Protein AF-A0ABC8TPN3-F1 (afdb_monomer)

Solvent-accessible surface area (backbone atoms only — not comparable to full-atom values): 6282 Å² total; per-residue (Å²): 137,90,82,80,81,78,82,78,76,95,64,69,68,75,56,51,60,55,49,52,56,52,45,52,52,41,52,54,48,48,49,55,57,25,51,77,69,77,44,80,76,78,90,74,83,84,42,75,69,55,44,55,52,49,42,53,51,50,50,54,51,50,54,50,53,51,52,52,52,52,54,51,48,53,51,52,52,51,51,53,52,52,53,52,50,52,50,52,50,53,51,51,53,63,60,46,57,63,54,56,65,62,73,79,110

pLDDT: mean 83.61, std 17.33, range [39.59, 98.38]

Radius of gyration: 31.04 Å; Cα contacts (8 Å, |Δi|>4): 19; chains: 1; bounding box: 93×20×83 Å

InterPro domains:
  IPR026243 HAUS augmin-like complex subunit 1 [PF25762] (25-97)
  IPR026243 HAUS augmin-like complex subunit 1 [PTHR31570] (10-88)

Foldseek 3Di:
DDDDPPPDDPPPPVVVVVLVVLVVVLVVLQCVVQVVVVHDDDDDDDDVVVSVVSSVVSVVVVVVVVVVVVVVVVVVVVVVVVVVVVVVVVVVVVVVVVVVVVVVD

Organism: NCBI:txid185542

Secondary structure (DSSP, 8-state):
---------TTHHHHHHHHHHHHHHHHHHHHHHHHHTT-PPPP----HHHHHHHHHHHHHHHHHHHHHHHHHHHHHHHHHHHHHHHHHHHHHHHHHHHHHHHH--

Mean predicted aligned error: 12.2 Å

Sequence (105 aa):
MSEVIAGSDPSTEANTGFDASRIAKVKAWLVSQFDAARKDVSDFEYTPQSIAHLHNLANISQEKTQAAGIVAKDFCQKASEYHSQGRTLAQLEDDVAPCEAQMES

Structure (mmCIF, N/CA/C/O backbone):
data_AF-A0ABC8TPN3-F1
#
_entry.id   AF-A0ABC8TPN3-F1
#
loop_
_atom_site.group_PDB
_atom_site.id
_atom_site.type_symbol
_atom_site.label_atom_id
_atom_site.label_alt_id
_atom_site.label_comp_id
_atom_site.label_asym_id
_atom_site.label_entity_id
_atom_site.label_seq_id
_atom_site.pdbx_PDB_ins_code
_atom_site.Cartn_x
_atom_site.Cartn_y
_atom_site.Cartn_z
_atom_site.occupancy
_atom_site.B_iso_or_equiv
_atom_site.auth_seq_id
_atom_site.auth_comp_id
_atom_site.auth_asym_id
_atom_site.auth_atom_id
_atom_site.pdbx_PDB_model_num
ATOM 1 N N . MET A 1 1 ? 53.151 15.130 -35.188 1.00 39.59 1 MET A N 1
ATOM 2 C CA . MET A 1 1 ? 52.894 13.815 -34.568 1.00 39.59 1 MET A CA 1
ATOM 3 C C . MET A 1 1 ? 51.866 14.060 -33.482 1.00 39.59 1 MET A C 1
ATOM 5 O O . MET A 1 1 ? 52.078 14.962 -32.685 1.00 39.59 1 MET A O 1
ATOM 9 N N . SER A 1 2 ? 50.715 13.399 -33.563 1.00 44.16 2 SER A N 1
ATOM 10 C CA . SER A 1 2 ? 49.560 13.647 -32.697 1.00 44.16 2 SER A CA 1
ATOM 11 C C . SER A 1 2 ? 49.701 12.868 -31.394 1.00 44.16 2 SER A C 1
ATOM 13 O O . SER A 1 2 ? 49.807 11.647 -31.446 1.00 44.16 2 SER A O 1
ATOM 15 N N . GLU A 1 3 ? 49.634 13.540 -30.249 1.00 42.25 3 GLU A N 1
ATOM 16 C CA . GLU A 1 3 ? 49.356 12.886 -28.969 1.00 42.25 3 GLU A CA 1
ATOM 17 C C . GLU A 1 3 ? 47.973 13.323 -28.497 1.00 42.25 3 GLU A C 1
ATOM 19 O O . GLU A 1 3 ? 47.760 14.422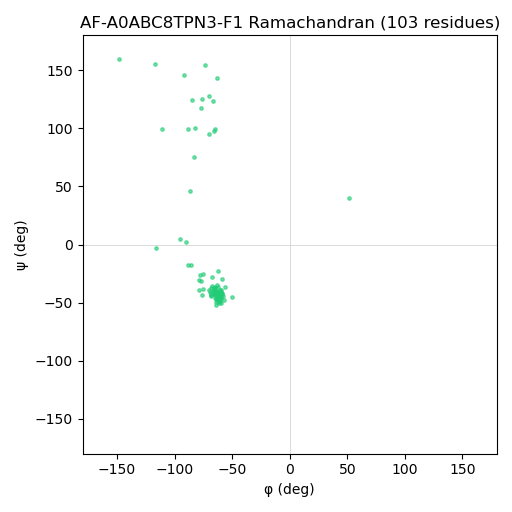 -27.989 1.00 42.25 3 GLU A O 1
ATOM 24 N N . VAL A 1 4 ? 47.008 12.441 -28.740 1.00 49.50 4 VAL A N 1
ATOM 25 C CA . VAL A 1 4 ? 45.692 12.468 -28.112 1.00 49.50 4 VAL A CA 1
ATOM 26 C C . VAL A 1 4 ? 45.830 11.797 -26.749 1.00 49.50 4 VAL A C 1
ATOM 28 O O . VAL A 1 4 ? 45.872 10.574 -26.643 1.00 49.50 4 VAL A O 1
ATOM 31 N N . ILE A 1 5 ? 45.932 12.596 -25.691 1.00 46.31 5 ILE A N 1
ATOM 32 C CA . ILE A 1 5 ? 45.746 12.102 -24.325 1.00 46.31 5 ILE A CA 1
ATOM 33 C C . ILE A 1 5 ? 44.262 11.770 -24.136 1.00 46.31 5 ILE A C 1
ATOM 35 O O . ILE A 1 5 ? 43.430 12.635 -23.871 1.00 46.31 5 ILE A O 1
ATOM 39 N N . ALA A 1 6 ? 43.927 10.496 -24.336 1.00 55.56 6 ALA A N 1
ATOM 40 C CA . ALA A 1 6 ? 42.639 9.929 -23.979 1.00 55.56 6 ALA A CA 1
ATOM 41 C C . ALA A 1 6 ? 42.498 9.956 -22.449 1.00 55.56 6 ALA A C 1
ATOM 43 O O . ALA A 1 6 ? 43.027 9.099 -21.742 1.00 55.56 6 ALA A O 1
ATOM 44 N N . GLY A 1 7 ? 41.805 10.975 -21.941 1.00 42.78 7 GLY A N 1
ATOM 45 C CA . GLY A 1 7 ? 41.304 10.997 -20.574 1.00 42.78 7 GLY A CA 1
ATOM 46 C C . GLY A 1 7 ? 40.259 9.897 -20.407 1.00 42.78 7 GLY A C 1
ATOM 47 O O . GLY A 1 7 ? 39.116 10.057 -20.822 1.00 42.78 7 GLY A O 1
ATOM 48 N N . SER A 1 8 ? 40.670 8.766 -19.839 1.00 49.66 8 SER A N 1
ATOM 49 C CA . SER A 1 8 ? 39.767 7.731 -19.345 1.00 49.66 8 SER A CA 1
ATOM 50 C C . SER A 1 8 ? 39.413 8.071 -17.899 1.00 49.66 8 SER A C 1
ATOM 52 O O . SER A 1 8 ? 40.202 7.807 -16.994 1.00 49.66 8 SER A O 1
ATOM 54 N N . ASP A 1 9 ? 38.243 8.671 -17.687 1.00 46.19 9 ASP A N 1
ATOM 55 C CA . ASP A 1 9 ? 37.660 8.870 -16.356 1.00 46.19 9 ASP A CA 1
ATOM 56 C C . ASP A 1 9 ? 37.278 7.511 -15.728 1.00 46.19 9 ASP A C 1
ATOM 58 O O . ASP A 1 9 ? 36.472 6.777 -16.306 1.00 46.19 9 ASP A O 1
ATOM 62 N N . PRO A 1 10 ? 37.783 7.146 -14.535 1.00 49.50 10 PRO A N 1
ATOM 63 C CA . PRO A 1 10 ? 37.472 5.878 -13.872 1.00 49.50 10 PRO A CA 1
ATOM 64 C C . PRO A 1 10 ? 36.192 5.959 -13.013 1.00 49.50 10 PRO A C 1
ATOM 66 O O . PRO A 1 10 ? 36.189 5.533 -11.860 1.00 49.50 10 PRO A O 1
ATOM 69 N N . SER A 1 11 ? 35.099 6.535 -13.530 1.00 48.81 11 SER A N 1
ATOM 70 C CA . SER A 1 11 ? 33.880 6.792 -12.728 1.00 48.81 11 SER A CA 1
ATOM 71 C C . SER A 1 11 ? 32.621 6.033 -13.176 1.00 48.81 11 SER A C 1
ATOM 73 O O . SER A 1 11 ? 31.580 6.107 -12.525 1.00 48.81 11 SER A O 1
ATOM 75 N N . THR A 1 12 ? 32.682 5.257 -14.259 1.00 52.34 12 THR A N 1
ATOM 76 C CA . THR A 1 12 ? 31.472 4.646 -14.836 1.00 52.34 12 THR A CA 1
ATOM 77 C C . THR A 1 12 ? 30.974 3.409 -14.076 1.00 52.34 12 THR A C 1
ATOM 79 O O . THR A 1 12 ? 29.775 3.149 -14.080 1.00 52.34 12 THR A O 1
ATOM 82 N N . GLU A 1 13 ? 31.822 2.661 -13.363 1.00 51.53 13 GLU A N 1
ATOM 83 C CA . GLU A 1 13 ? 31.388 1.381 -12.771 1.00 51.53 13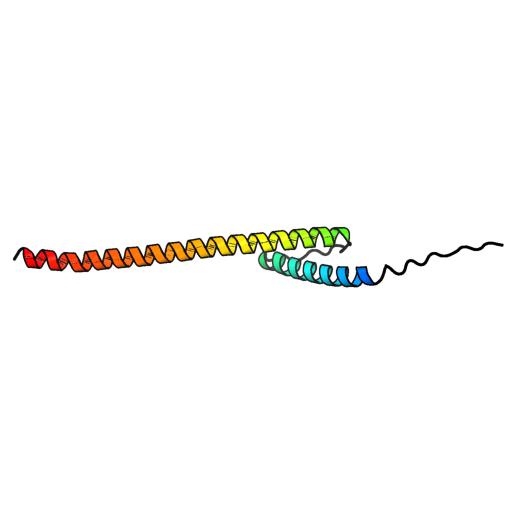 GLU A CA 1
ATOM 84 C C . GLU A 1 13 ? 30.570 1.533 -11.477 1.00 51.53 13 GLU A C 1
ATOM 86 O O . GLU A 1 13 ? 29.560 0.850 -11.306 1.00 51.53 13 GLU A O 1
ATOM 91 N N . ALA A 1 14 ? 30.920 2.475 -10.595 1.00 52.84 14 ALA A N 1
ATOM 92 C CA . ALA A 1 14 ? 30.257 2.620 -9.292 1.00 52.84 14 ALA A CA 1
ATOM 93 C C . ALA A 1 14 ? 28.790 3.087 -9.392 1.00 52.84 14 ALA A C 1
ATOM 95 O O . ALA A 1 14 ? 27.967 2.744 -8.542 1.00 52.84 14 ALA A O 1
ATOM 96 N N . ASN A 1 15 ? 28.441 3.837 -10.442 1.00 59.06 15 ASN A N 1
ATOM 97 C CA . ASN A 1 15 ? 27.091 4.378 -10.619 1.00 59.06 15 ASN A CA 1
ATOM 98 C C . ASN A 1 15 ? 26.104 3.321 -11.160 1.00 59.06 15 ASN A C 1
ATOM 100 O O . ASN A 1 15 ? 24.928 3.309 -10.800 1.00 59.06 15 ASN A O 1
ATOM 104 N N . THR A 1 16 ? 26.592 2.366 -11.962 1.00 62.06 16 THR A N 1
ATOM 105 C CA . THR A 1 16 ? 25.748 1.324 -12.578 1.00 62.06 16 THR A CA 1
ATOM 106 C C . THR A 1 16 ? 25.169 0.330 -11.568 1.00 62.06 16 THR A C 1
ATOM 108 O O . THR A 1 16 ? 24.006 -0.057 -11.684 1.00 62.06 16 THR A O 1
ATOM 111 N N . GLY A 1 17 ? 25.934 -0.0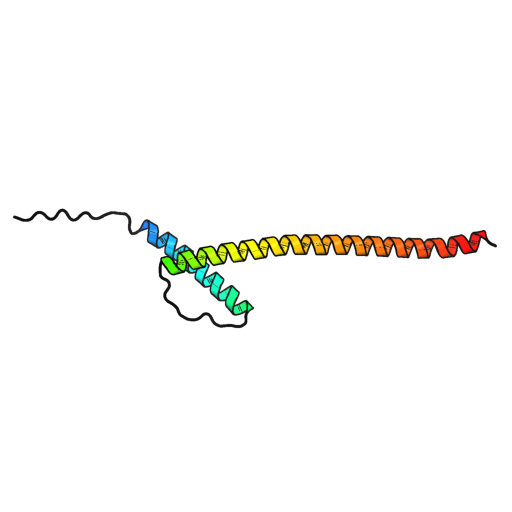49 -10.537 1.00 64.75 17 GLY A N 1
ATOM 112 C CA . GLY A 1 17 ? 25.462 -0.961 -9.486 1.00 64.75 17 GLY A CA 1
ATOM 113 C C . GLY A 1 17 ? 24.358 -0.353 -8.612 1.00 64.75 17 GLY A C 1
ATOM 114 O O . GLY A 1 17 ? 23.404 -1.037 -8.219 1.00 64.75 17 GLY A O 1
ATOM 115 N N . PHE A 1 18 ? 24.448 0.955 -8.355 1.00 67.62 18 PHE A N 1
ATOM 116 C CA . PHE A 1 18 ? 23.411 1.703 -7.648 1.00 67.62 18 PHE A CA 1
ATOM 117 C C . PHE A 1 18 ? 22.131 1.810 -8.488 1.00 67.62 18 PHE A C 1
ATOM 119 O O . PHE A 1 18 ? 21.033 1.559 -7.981 1.00 67.62 18 PHE A O 1
ATOM 126 N N . ASP A 1 19 ? 22.266 2.084 -9.788 1.00 80.19 19 ASP A N 1
ATOM 127 C CA . ASP A 1 19 ? 21.129 2.131 -10.706 1.00 80.19 19 ASP A CA 1
ATOM 128 C C . ASP A 1 19 ? 20.451 0.768 -10.873 1.00 80.19 19 ASP A C 1
ATOM 130 O O . ASP A 1 19 ? 19.224 0.705 -10.828 1.00 80.19 19 ASP A O 1
ATOM 134 N N . ALA A 1 20 ? 21.200 -0.335 -10.948 1.00 85.69 20 ALA A N 1
ATOM 135 C CA . ALA A 1 20 ? 20.629 -1.682 -11.029 1.00 85.69 20 ALA A CA 1
ATOM 136 C C . ALA A 1 20 ? 19.750 -2.020 -9.810 1.00 85.69 20 ALA A C 1
ATOM 138 O O . ALA A 1 20 ? 18.629 -2.518 -9.954 1.00 85.69 20 ALA A O 1
ATOM 139 N N . SER A 1 21 ? 20.225 -1.686 -8.607 1.00 87.50 21 SER A N 1
ATOM 140 C CA . SER A 1 21 ? 19.477 -1.893 -7.359 1.00 87.50 21 SER A CA 1
ATOM 141 C C . SER A 1 21 ? 18.205 -1.039 -7.319 1.00 87.50 21 SER A C 1
ATOM 143 O O . SER A 1 21 ? 17.127 -1.509 -6.941 1.00 87.50 21 SER A O 1
ATOM 145 N N . ARG A 1 22 ? 18.309 0.218 -7.765 1.00 88.19 22 ARG A N 1
ATOM 146 C CA . ARG A 1 22 ? 17.182 1.152 -7.838 1.00 88.19 22 ARG A CA 1
ATOM 147 C C . ARG A 1 22 ? 16.143 0.713 -8.873 1.00 88.19 22 ARG A C 1
ATOM 149 O O . ARG A 1 22 ? 14.949 0.762 -8.583 1.00 88.19 22 ARG A O 1
ATOM 156 N N . ILE A 1 23 ? 16.585 0.211 -10.027 1.00 90.56 23 ILE A N 1
ATOM 157 C CA . ILE A 1 23 ? 15.733 -0.376 -11.071 1.00 90.56 23 ILE A CA 1
ATOM 158 C C . ILE A 1 23 ? 14.970 -1.583 -10.528 1.00 90.56 23 ILE A C 1
ATOM 160 O O . ILE A 1 23 ? 13.754 -1.652 -10.697 1.00 90.56 23 ILE A O 1
ATOM 164 N N . ALA A 1 24 ? 15.647 -2.515 -9.853 1.00 91.56 24 ALA A N 1
ATOM 165 C CA . ALA A 1 24 ? 15.001 -3.696 -9.283 1.00 91.56 24 ALA A CA 1
ATOM 166 C C . ALA A 1 24 ? 13.901 -3.314 -8.277 1.00 91.56 24 ALA A C 1
ATOM 168 O O . ALA A 1 24 ? 12.793 -3.850 -8.336 1.00 91.56 24 ALA A O 1
ATOM 169 N N . LYS A 1 25 ? 14.171 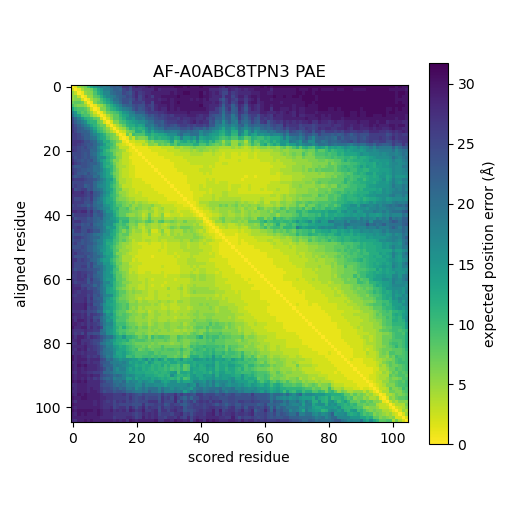-2.323 -7.415 1.00 92.38 25 LYS A N 1
ATOM 170 C CA . LYS A 1 25 ? 13.183 -1.792 -6.466 1.00 92.38 25 LYS A CA 1
ATOM 171 C C . LYS A 1 25 ? 11.984 -1.159 -7.177 1.00 92.38 25 LYS A C 1
ATOM 173 O O . LYS A 1 25 ? 10.847 -1.441 -6.809 1.00 92.38 25 LYS A O 1
ATOM 178 N N . VAL A 1 26 ? 12.221 -0.337 -8.203 1.00 93.81 26 VAL A N 1
ATOM 179 C CA . VAL A 1 26 ? 11.149 0.286 -9.000 1.00 93.81 26 VAL A CA 1
ATOM 180 C C . VAL A 1 26 ? 10.301 -0.771 -9.708 1.00 93.81 26 VAL A C 1
ATOM 182 O O . VAL A 1 26 ? 9.077 -0.687 -9.661 1.00 93.81 26 VAL A O 1
ATOM 185 N N . LYS A 1 27 ? 10.921 -1.792 -10.308 1.00 92.81 27 LYS A N 1
ATOM 186 C CA . LYS A 1 27 ? 10.209 -2.899 -10.965 1.00 92.81 27 LYS A CA 1
ATOM 187 C C . LYS A 1 27 ? 9.311 -3.654 -9.991 1.00 92.81 27 LYS A C 1
ATOM 189 O O . LYS A 1 27 ? 8.126 -3.818 -10.262 1.00 92.81 27 LYS A O 1
ATOM 194 N N . ALA A 1 28 ? 9.851 -4.058 -8.841 1.00 93.50 28 ALA A N 1
ATOM 195 C CA . ALA A 1 28 ? 9.078 -4.749 -7.811 1.00 93.50 28 ALA A CA 1
ATOM 196 C C . ALA A 1 28 ? 7.911 -3.890 -7.295 1.00 93.50 28 ALA A C 1
ATOM 198 O O . ALA A 1 28 ? 6.798 -4.389 -7.127 1.00 93.50 28 ALA A O 1
ATOM 199 N N . TRP A 1 29 ? 8.148 -2.588 -7.094 1.00 95.38 29 TRP A N 1
ATOM 200 C CA . TRP A 1 29 ? 7.102 -1.655 -6.684 1.00 95.38 29 TRP A CA 1
ATOM 201 C C . TRP A 1 29 ? 5.995 -1.533 -7.738 1.00 95.38 29 TRP A C 1
ATOM 203 O O . TRP A 1 29 ? 4.826 -1.663 -7.387 1.00 95.38 29 TRP A O 1
ATOM 213 N N . LEU A 1 30 ? 6.335 -1.357 -9.020 1.00 94.50 30 LEU A N 1
ATOM 214 C CA . LEU A 1 30 ? 5.352 -1.259 -10.105 1.00 94.50 30 LEU A CA 1
ATOM 215 C C . LEU A 1 30 ? 4.487 -2.513 -10.216 1.00 94.50 30 LEU A C 1
ATOM 217 O O . LEU A 1 30 ? 3.268 -2.388 -10.277 1.00 94.50 30 LEU A O 1
ATOM 221 N N . VAL A 1 31 ? 5.099 -3.701 -10.172 1.00 94.50 31 VAL A N 1
ATOM 222 C CA . VAL A 1 31 ? 4.361 -4.974 -10.179 1.00 94.50 31 VAL A CA 1
ATOM 223 C C . VAL A 1 31 ? 3.376 -5.023 -9.015 1.00 94.50 31 VAL A C 1
ATOM 225 O O . VAL A 1 31 ? 2.198 -5.284 -9.227 1.00 94.50 31 VAL A O 1
ATOM 228 N N . SER A 1 32 ? 3.819 -4.683 -7.801 1.00 94.06 32 SER A N 1
ATOM 229 C CA . SER A 1 32 ? 2.944 -4.659 -6.625 1.00 94.06 32 SER A CA 1
ATOM 230 C C . SER A 1 32 ? 1.784 -3.660 -6.754 1.00 94.06 32 SER A C 1
ATOM 232 O O . SER A 1 32 ? 0.660 -3.989 -6.377 1.00 94.06 32 SER A O 1
ATOM 234 N N . GLN A 1 33 ? 2.022 -2.450 -7.278 1.00 94.25 33 GLN A N 1
ATOM 235 C CA . GLN A 1 33 ? 0.960 -1.445 -7.427 1.00 94.25 33 GLN A CA 1
ATOM 236 C C . GLN A 1 33 ? 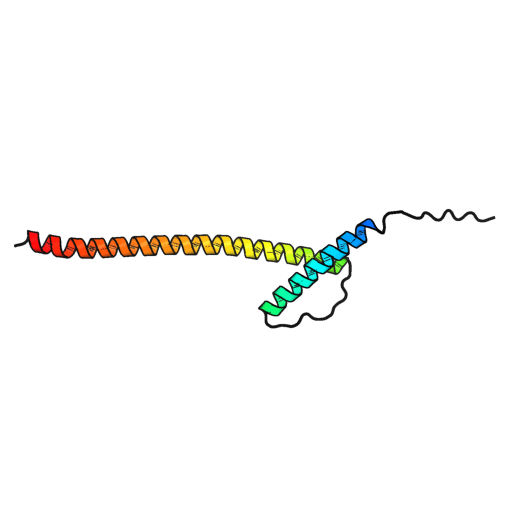-0.056 -1.815 -8.515 1.00 94.25 33 GLN A C 1
ATOM 238 O O . GLN A 1 33 ? -1.253 -1.585 -8.346 1.00 94.25 33 GLN A O 1
ATOM 243 N N . PHE A 1 34 ? 0.406 -2.376 -9.633 1.00 94.69 34 PHE A N 1
ATOM 244 C CA . PHE A 1 34 ? -0.462 -2.753 -10.748 1.00 94.69 34 PHE A CA 1
ATOM 245 C C . PHE A 1 34 ? -1.249 -4.032 -10.450 1.00 94.69 34 PHE A C 1
ATOM 247 O O . PHE A 1 34 ? -2.448 -4.067 -10.731 1.00 94.69 34 PHE A O 1
ATOM 254 N N . ASP A 1 35 ? -0.642 -5.013 -9.780 1.00 95.69 35 ASP A N 1
ATOM 255 C CA . ASP A 1 35 ? -1.331 -6.219 -9.308 1.00 95.69 35 ASP A CA 1
ATOM 256 C C . ASP A 1 35 ? -2.469 -5.878 -8.331 1.00 95.69 35 ASP A C 1
ATOM 258 O O . ASP A 1 35 ? -3.600 -6.341 -8.496 1.00 95.69 35 ASP A O 1
ATOM 262 N N . ALA A 1 36 ? -2.235 -4.948 -7.395 1.00 92.44 36 ALA A N 1
ATOM 263 C CA . ALA A 1 36 ? -3.278 -4.442 -6.498 1.00 92.44 36 ALA A CA 1
ATOM 264 C C . ALA A 1 36 ? -4.462 -3.803 -7.254 1.00 92.44 36 ALA A C 1
ATOM 266 O O . ALA A 1 36 ? -5.604 -3.853 -6.792 1.00 92.44 36 ALA A O 1
ATOM 267 N N . ALA A 1 37 ? -4.207 -3.235 -8.436 1.00 93.44 37 ALA A N 1
ATOM 268 C CA . ALA A 1 37 ? -5.222 -2.685 -9.331 1.00 93.44 37 ALA A CA 1
ATOM 269 C C . ALA A 1 37 ? -5.771 -3.706 -10.350 1.00 93.44 37 ALA A C 1
ATOM 271 O O . ALA A 1 37 ? -6.595 -3.329 -11.188 1.00 93.44 37 ALA A O 1
ATOM 272 N N . ARG A 1 38 ? -5.328 -4.973 -10.297 1.00 93.62 38 ARG A N 1
ATOM 273 C CA . ARG A 1 38 ? -5.593 -6.033 -11.287 1.00 93.62 38 ARG A CA 1
ATOM 274 C C . ARG A 1 38 ? -5.263 -5.604 -12.720 1.00 93.62 38 ARG A C 1
ATOM 276 O O . ARG A 1 38 ? -6.016 -5.881 -13.655 1.00 93.62 38 ARG A O 1
ATOM 283 N N . LYS A 1 39 ? -4.156 -4.881 -12.878 1.00 94.25 39 LYS A N 1
ATOM 284 C CA . LYS A 1 39 ? -3.610 -4.426 -14.158 1.00 94.25 39 LYS A CA 1
ATOM 285 C C . LYS A 1 39 ? -2.241 -5.049 -14.388 1.00 94.25 39 LYS A C 1
ATOM 287 O O . LYS A 1 39 ? -1.548 -5.389 -13.437 1.00 94.25 39 LYS A O 1
ATOM 292 N N . ASP A 1 40 ? -1.858 -5.145 -15.654 1.00 90.25 40 ASP A N 1
ATOM 293 C CA . ASP A 1 40 ? -0.517 -5.569 -16.046 1.00 90.25 40 ASP A CA 1
ATOM 294 C C . ASP A 1 40 ? 0.412 -4.360 -16.214 1.00 90.25 40 ASP A C 1
ATOM 296 O O . ASP A 1 40 ? -0.033 -3.274 -16.608 1.00 90.25 40 ASP A O 1
ATOM 300 N N . VAL A 1 41 ? 1.694 -4.531 -15.888 1.00 90.31 41 VAL A N 1
ATOM 301 C CA . VAL A 1 41 ? 2.691 -3.463 -16.031 1.00 90.31 41 VAL A CA 1
ATOM 302 C C . VAL A 1 41 ? 3.068 -3.358 -17.503 1.00 90.31 41 VAL A C 1
ATOM 304 O O . VAL A 1 41 ? 3.618 -4.289 -18.076 1.00 90.31 41 VAL A O 1
ATOM 307 N N . SER A 1 42 ? 2.793 -2.210 -18.120 1.00 88.75 42 SER A N 1
ATOM 308 C CA . SER A 1 42 ? 3.197 -1.960 -19.505 1.00 88.75 42 SER A CA 1
ATOM 309 C C . SER A 1 42 ? 4.719 -1.976 -19.649 1.00 88.75 42 SER A C 1
ATOM 311 O O . SER A 1 42 ? 5.424 -1.462 -18.781 1.00 88.75 42 SER A O 1
ATOM 313 N N . ASP A 1 43 ? 5.215 -2.496 -20.771 1.00 86.00 43 ASP A N 1
ATOM 314 C CA . ASP A 1 43 ? 6.635 -2.413 -21.103 1.00 86.00 43 ASP A CA 1
ATOM 315 C C . ASP A 1 43 ? 7.016 -0.969 -21.450 1.00 86.00 43 ASP A C 1
ATOM 317 O O . ASP A 1 43 ? 6.388 -0.314 -22.286 1.00 86.00 43 ASP A O 1
ATOM 321 N N . PHE A 1 44 ? 8.058 -0.461 -20.798 1.00 86.25 44 PHE A N 1
ATOM 322 C CA . PHE A 1 44 ? 8.649 0.837 -21.095 1.00 86.25 44 PHE A CA 1
ATOM 323 C C . PHE A 1 44 ? 10.148 0.815 -20.813 1.00 86.25 44 PHE A C 1
ATOM 325 O O . PHE A 1 44 ? 10.662 -0.010 -20.056 1.00 86.25 44 PHE A O 1
ATOM 332 N N . GLU A 1 45 ? 10.865 1.753 -21.422 1.00 88.75 45 GLU A N 1
ATOM 333 C CA . GLU A 1 45 ? 12.307 1.830 -21.262 1.00 88.75 45 GLU A CA 1
ATOM 334 C C . GLU A 1 45 ? 12.700 2.425 -19.901 1.00 88.75 45 GLU A C 1
ATOM 336 O O . GLU A 1 45 ? 12.313 3.536 -19.514 1.00 88.75 45 GLU A O 1
ATOM 341 N N . TYR A 1 46 ? 13.528 1.681 -19.171 1.00 87.69 46 TYR A N 1
ATOM 342 C CA . TYR A 1 46 ? 14.081 2.101 -17.889 1.00 87.69 46 TYR A CA 1
ATOM 343 C C . TYR A 1 46 ? 15.32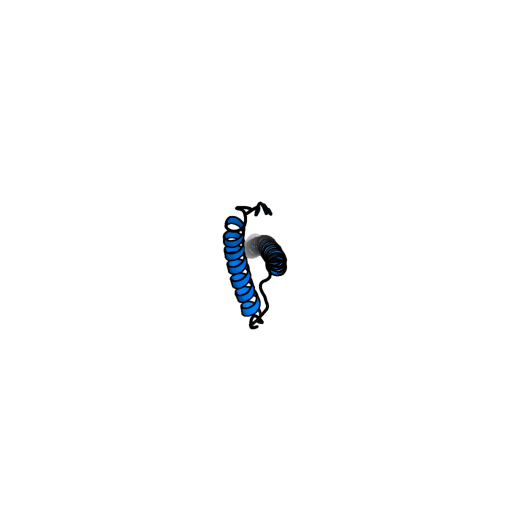0 2.977 -18.097 1.00 87.69 46 TYR A C 1
ATOM 345 O O . TYR A 1 46 ? 16.452 2.543 -17.896 1.00 87.69 46 TYR A O 1
ATOM 353 N N . THR A 1 47 ? 15.094 4.226 -18.500 1.00 90.06 47 THR A N 1
ATOM 354 C CA . THR A 1 47 ? 16.145 5.246 -18.563 1.00 90.06 47 THR A CA 1
ATOM 355 C C . THR A 1 47 ? 16.533 5.725 -17.154 1.00 90.06 47 THR A C 1
ATOM 357 O O . THR A 1 47 ? 15.705 5.698 -16.238 1.00 90.06 47 THR A O 1
ATOM 360 N N . PRO A 1 48 ? 17.761 6.233 -16.936 1.00 87.69 48 PRO A N 1
ATOM 361 C CA . PRO A 1 48 ? 18.167 6.739 -15.620 1.00 87.69 48 PRO A CA 1
ATOM 362 C C . PRO A 1 48 ? 17.238 7.838 -15.078 1.00 87.69 48 PRO A C 1
ATOM 364 O O . PRO A 1 48 ? 16.930 7.875 -13.885 1.00 87.69 48 PRO A O 1
ATOM 367 N N . GLN A 1 49 ? 16.731 8.703 -15.963 1.00 88.88 49 GLN A N 1
ATOM 368 C CA . GLN A 1 49 ? 15.777 9.751 -15.604 1.00 88.88 49 GLN A CA 1
ATOM 369 C C . GLN A 1 49 ? 14.413 9.174 -15.199 1.00 88.88 49 GLN A C 1
ATOM 371 O O . GLN A 1 49 ? 13.845 9.621 -14.197 1.00 88.88 49 GLN A O 1
ATOM 376 N N . SER A 1 50 ? 13.891 8.177 -15.930 1.00 90.69 50 SER A N 1
ATOM 377 C CA . SER A 1 50 ? 12.611 7.549 -15.579 1.00 90.69 50 SER A CA 1
ATOM 378 C C . SER A 1 50 ? 12.713 6.802 -14.249 1.00 90.69 50 SER A C 1
ATOM 380 O O . SER A 1 50 ? 11.835 6.942 -13.401 1.00 90.69 50 SER A O 1
ATOM 382 N N . ILE A 1 51 ? 13.826 6.109 -14.000 1.00 91.94 51 ILE A N 1
ATOM 383 C CA . ILE A 1 51 ? 14.092 5.415 -12.736 1.00 91.94 51 ILE A CA 1
ATOM 384 C C . ILE A 1 51 ? 14.186 6.375 -11.557 1.00 91.94 51 ILE A C 1
ATOM 386 O O . ILE A 1 51 ? 13.587 6.105 -10.518 1.00 91.94 51 ILE A O 1
ATOM 390 N N . ALA A 1 52 ? 14.897 7.496 -11.694 1.00 90.88 52 ALA A N 1
ATOM 391 C CA . ALA A 1 52 ? 14.981 8.489 -10.628 1.00 90.88 52 ALA A CA 1
ATOM 392 C C . ALA A 1 52 ? 13.591 9.047 -10.275 1.00 90.88 52 ALA A C 1
ATOM 394 O O . ALA A 1 52 ? 13.230 9.123 -9.099 1.00 90.88 52 ALA A O 1
ATOM 395 N N . HIS A 1 53 ? 12.786 9.375 -11.291 1.00 93.56 53 HIS A N 1
ATOM 396 C CA . HIS A 1 53 ? 11.426 9.867 -11.091 1.00 93.56 53 HIS A CA 1
ATOM 397 C C . HIS A 1 53 ? 10.516 8.820 -10.430 1.00 93.56 53 HIS A C 1
ATOM 399 O O . HIS A 1 53 ? 9.874 9.112 -9.421 1.00 93.56 53 HIS A O 1
ATOM 405 N N . LEU A 1 54 ? 10.503 7.589 -10.949 1.00 93.94 54 LEU A N 1
ATOM 406 C CA . LEU A 1 54 ? 9.685 6.494 -10.425 1.00 93.94 54 LEU A CA 1
ATOM 407 C C . LEU A 1 54 ? 10.104 6.078 -9.015 1.00 93.94 54 LEU A C 1
ATOM 409 O O . LEU A 1 54 ? 9.248 5.782 -8.189 1.00 93.94 54 LEU A O 1
ATOM 413 N N . HIS A 1 55 ? 11.400 6.092 -8.707 1.00 93.94 55 HIS A N 1
ATOM 414 C CA . HIS A 1 55 ? 11.886 5.802 -7.363 1.00 93.94 55 HIS A CA 1
ATOM 415 C C . HIS A 1 55 ? 11.412 6.854 -6.350 1.00 93.94 55 HIS A C 1
ATOM 417 O O . HIS A 1 55 ? 10.980 6.505 -5.252 1.00 93.94 55 HIS A O 1
ATOM 423 N N . ASN A 1 56 ? 11.435 8.137 -6.724 1.00 94.25 56 ASN A N 1
ATOM 424 C CA . ASN A 1 56 ? 10.896 9.206 -5.880 1.00 94.25 56 ASN A CA 1
ATOM 425 C C . ASN A 1 56 ? 9.383 9.056 -5.689 1.00 94.25 56 ASN A C 1
ATOM 427 O O . ASN A 1 56 ? 8.891 9.176 -4.568 1.00 94.25 56 ASN A O 1
ATOM 431 N N . LEU A 1 57 ? 8.652 8.736 -6.762 1.00 95.44 57 LEU A N 1
ATOM 432 C CA . LEU A 1 57 ? 7.217 8.472 -6.691 1.00 95.44 57 LEU A CA 1
ATOM 433 C C . LEU A 1 57 ? 6.903 7.285 -5.769 1.00 95.44 57 LEU A C 1
ATOM 435 O O . LEU A 1 57 ? 6.004 7.383 -4.935 1.00 95.44 57 LEU A O 1
ATOM 439 N N . ALA A 1 58 ? 7.672 6.199 -5.874 1.00 94.62 58 ALA A N 1
ATOM 440 C CA . ALA A 1 58 ? 7.534 5.020 -5.029 1.00 94.62 58 ALA A CA 1
ATOM 441 C C . ALA A 1 58 ? 7.747 5.348 -3.546 1.00 94.62 58 ALA A C 1
ATOM 443 O O . ALA A 1 58 ? 6.928 4.958 -2.713 1.00 94.62 58 ALA A O 1
ATOM 444 N N . ASN A 1 59 ? 8.793 6.113 -3.217 1.00 94.38 59 ASN A N 1
ATOM 445 C CA . ASN A 1 59 ? 9.061 6.535 -1.841 1.00 94.38 59 ASN A CA 1
ATOM 446 C C . ASN A 1 59 ? 7.918 7.395 -1.284 1.00 94.38 59 ASN A C 1
ATOM 448 O O . ASN A 1 59 ? 7.372 7.067 -0.234 1.00 94.38 59 ASN A O 1
ATOM 452 N N . ILE A 1 60 ? 7.483 8.426 -2.018 1.00 95.69 60 ILE A N 1
ATOM 453 C CA . ILE A 1 60 ? 6.368 9.288 -1.589 1.00 95.69 60 ILE A CA 1
ATOM 454 C C . ILE A 1 60 ? 5.085 8.466 -1.409 1.00 95.69 60 ILE A C 1
ATOM 456 O O . ILE A 1 60 ? 4.332 8.685 -0.460 1.00 95.69 60 ILE A O 1
ATOM 460 N N . SER A 1 61 ? 4.814 7.516 -2.309 1.00 93.94 61 SER A N 1
ATOM 461 C CA . SER A 1 61 ? 3.652 6.632 -2.203 1.00 93.94 61 SER A CA 1
ATOM 462 C C . SER A 1 61 ? 3.717 5.767 -0.946 1.00 93.94 61 SER A C 1
ATOM 464 O O . SER A 1 61 ? 2.721 5.639 -0.238 1.00 93.94 61 SER A O 1
ATOM 466 N N . GLN A 1 62 ? 4.878 5.179 -0.656 1.00 93.50 62 GLN A N 1
ATOM 467 C CA . GLN A 1 62 ? 5.073 4.331 0.515 1.00 93.50 62 GLN A CA 1
ATOM 468 C C . GLN A 1 62 ? 4.923 5.131 1.814 1.00 93.50 62 GLN A C 1
ATOM 470 O O . GLN A 1 62 ? 4.206 4.701 2.716 1.00 93.50 62 GLN A O 1
ATOM 475 N N . GLU A 1 63 ? 5.547 6.306 1.888 1.00 96.12 63 GLU A N 1
ATOM 476 C CA . GLU A 1 63 ? 5.460 7.206 3.041 1.00 96.12 63 GLU A CA 1
ATOM 477 C C . GLU A 1 63 ? 4.014 7.651 3.298 1.00 96.12 63 GLU A C 1
ATOM 479 O O . GLU A 1 63 ? 3.542 7.616 4.436 1.00 96.12 63 GLU A O 1
ATOM 484 N N . LYS A 1 64 ? 3.263 7.991 2.241 1.00 95.81 64 LYS A N 1
ATOM 485 C CA . LYS A 1 64 ? 1.838 8.336 2.357 1.00 95.81 64 LYS A CA 1
ATOM 486 C C . LYS A 1 64 ? 0.999 7.170 2.874 1.00 95.81 64 LYS A C 1
ATOM 488 O O . LYS A 1 64 ? 0.175 7.372 3.764 1.00 95.81 64 LYS A O 1
ATOM 493 N N . THR A 1 65 ? 1.215 5.958 2.361 1.00 95.44 65 THR A N 1
ATOM 494 C CA . THR A 1 65 ? 0.512 4.757 2.840 1.00 95.44 65 THR A CA 1
ATOM 495 C C . THR A 1 65 ? 0.845 4.458 4.301 1.00 95.44 65 THR A C 1
ATOM 497 O O . THR A 1 65 ? -0.046 4.120 5.078 1.00 95.44 65 THR A O 1
ATOM 500 N N . GLN A 1 66 ? 2.105 4.629 4.708 1.00 96.38 66 GLN A N 1
ATOM 501 C CA . GLN A 1 66 ? 2.516 4.462 6.100 1.00 96.38 66 GLN A CA 1
ATOM 502 C C . GLN A 1 66 ? 1.814 5.471 7.016 1.00 96.38 66 GLN A C 1
ATOM 504 O O . GLN A 1 66 ? 1.254 5.074 8.037 1.00 96.38 66 GLN A O 1
ATOM 509 N N . ALA A 1 67 ? 1.803 6.752 6.639 1.00 97.25 67 ALA A N 1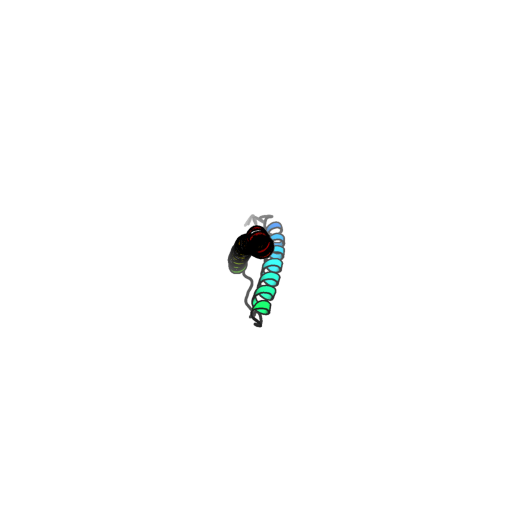
ATOM 510 C CA . ALA A 1 67 ? 1.129 7.798 7.402 1.00 97.25 67 ALA A CA 1
ATOM 511 C C . ALA A 1 67 ? -0.379 7.527 7.528 1.00 97.25 67 ALA A C 1
ATOM 513 O O . ALA A 1 67 ? -0.924 7.576 8.630 1.00 97.25 67 ALA A O 1
ATOM 514 N N . ALA A 1 68 ? -1.043 7.156 6.429 1.00 97.25 68 ALA A N 1
ATOM 515 C CA . ALA A 1 68 ? -2.454 6.774 6.446 1.00 97.25 68 ALA A CA 1
ATOM 516 C C . ALA A 1 68 ? -2.716 5.563 7.359 1.00 97.25 68 ALA A C 1
ATOM 518 O O . ALA A 1 68 ? -3.706 5.540 8.085 1.00 97.25 68 ALA A O 1
ATOM 519 N N . GLY A 1 69 ? -1.810 4.580 7.368 1.00 97.44 69 GLY A N 1
ATOM 520 C CA . GLY A 1 69 ? -1.897 3.411 8.240 1.00 97.44 69 GLY A CA 1
ATOM 521 C C . GLY A 1 69 ? -1.763 3.742 9.729 1.00 97.44 69 GLY A C 1
ATOM 522 O O . GLY A 1 69 ? -2.453 3.132 10.541 1.00 97.44 69 GLY A O 1
ATOM 523 N N . ILE A 1 70 ? -0.910 4.704 10.095 1.00 98.00 70 ILE A N 1
ATOM 524 C CA . ILE A 1 70 ? -0.801 5.195 11.480 1.00 98.00 70 ILE A CA 1
ATOM 525 C C . ILE A 1 70 ? -2.120 5.851 11.892 1.00 98.00 70 ILE A C 1
ATOM 527 O O . ILE A 1 70 ? -2.734 5.430 12.867 1.00 98.00 70 ILE A O 1
ATOM 531 N N . VAL A 1 71 ? -2.610 6.791 11.082 1.00 98.38 71 VAL A N 1
ATOM 532 C CA . VAL A 1 71 ? -3.864 7.506 11.354 1.00 98.38 71 VAL A CA 1
ATOM 533 C C . VAL A 1 71 ? -5.043 6.536 11.478 1.00 98.38 71 VAL A C 1
ATOM 535 O O . VAL A 1 71 ? -5.835 6.636 12.412 1.00 98.38 71 VAL A O 1
ATOM 538 N N . ALA A 1 72 ? -5.149 5.553 10.580 1.00 97.94 72 ALA A N 1
ATOM 539 C CA . ALA A 1 72 ? -6.202 4.544 10.640 1.00 97.94 72 ALA A CA 1
ATOM 540 C C . ALA A 1 72 ? -6.149 3.719 11.938 1.00 97.94 72 ALA A C 1
ATOM 542 O O . ALA A 1 72 ? -7.189 3.483 12.552 1.00 97.94 72 ALA A O 1
ATOM 543 N N . LYS A 1 73 ? -4.953 3.310 12.385 1.00 97.88 73 LYS A N 1
ATOM 544 C CA . LYS A 1 73 ? -4.782 2.574 13.648 1.00 97.88 73 LYS A CA 1
ATOM 545 C C . LYS A 1 73 ? -5.222 3.404 14.848 1.00 97.88 73 LYS A C 1
ATOM 547 O O . LYS A 1 73 ? -5.937 2.874 15.695 1.00 97.88 73 LYS A O 1
ATOM 552 N N . ASP A 1 74 ? -4.859 4.682 14.886 1.00 98.12 74 ASP A N 1
ATOM 553 C CA . ASP A 1 74 ? -5.240 5.583 15.976 1.00 98.12 74 ASP A CA 1
ATOM 554 C C . ASP A 1 74 ? -6.766 5.729 16.063 1.00 98.12 74 ASP A C 1
ATOM 556 O O . ASP A 1 74 ? -7.349 5.599 17.142 1.00 98.12 74 ASP A O 1
ATOM 560 N N . PHE A 1 75 ? -7.439 5.905 14.920 1.00 98.00 75 PHE A N 1
ATOM 561 C CA . PHE A 1 75 ? -8.902 5.967 14.876 1.00 98.00 75 PHE A CA 1
ATOM 562 C C . PHE A 1 75 ? -9.566 4.648 15.284 1.00 98.00 75 PHE A C 1
ATOM 564 O O . PHE A 1 75 ? -10.523 4.668 16.059 1.00 98.00 75 PHE A O 1
ATOM 571 N N . CYS A 1 76 ? -9.072 3.501 14.811 1.00 97.56 76 CYS A N 1
ATOM 572 C CA . CYS A 1 76 ? -9.608 2.196 15.203 1.00 97.56 76 CYS A CA 1
ATOM 573 C C . CYS A 1 76 ? -9.431 1.929 16.705 1.00 97.56 76 CYS A C 1
ATOM 575 O O . CYS A 1 76 ? -10.359 1.446 17.356 1.00 97.56 76 CYS A O 1
ATOM 577 N N . GLN A 1 77 ? -8.273 2.282 17.269 1.00 97.94 77 GLN A N 1
ATOM 578 C CA . GLN A 1 77 ? -8.014 2.175 18.703 1.00 97.94 77 GLN A CA 1
ATOM 579 C C . GLN A 1 77 ? -8.985 3.055 19.496 1.00 97.94 77 GLN A C 1
ATOM 581 O O . GLN A 1 77 ? -9.653 2.577 20.415 1.00 97.94 77 GLN A O 1
ATOM 586 N N . LYS A 1 78 ? -9.143 4.319 19.082 1.00 97.81 78 LYS A N 1
ATOM 587 C CA . LYS A 1 78 ? -10.080 5.251 19.713 1.00 97.81 78 LYS A CA 1
ATOM 588 C C . LYS A 1 78 ? -11.526 4.752 19.652 1.00 97.81 78 LYS A C 1
ATOM 590 O O . LYS A 1 78 ? -12.245 4.831 20.645 1.00 97.81 78 LYS A O 1
ATOM 595 N N . ALA A 1 79 ? -11.951 4.199 18.519 1.00 96.94 79 ALA A N 1
ATOM 596 C CA . ALA A 1 79 ? -13.276 3.603 18.377 1.00 96.94 79 ALA A CA 1
ATOM 597 C C . ALA A 1 79 ? -13.472 2.412 19.330 1.00 96.94 79 ALA A C 1
ATOM 599 O O . ALA A 1 79 ? -14.515 2.305 19.974 1.00 96.94 79 ALA A O 1
ATOM 600 N N . SER A 1 80 ? -12.461 1.550 19.481 1.00 96.44 80 SER A N 1
ATOM 601 C CA . SER A 1 80 ? -12.511 0.423 20.420 1.00 96.44 80 SER A CA 1
ATOM 602 C C . SER A 1 80 ? -12.659 0.875 21.878 1.00 96.44 80 SER A C 1
ATOM 604 O O . SER A 1 80 ? -13.364 0.222 22.648 1.00 96.44 80 SER A O 1
ATOM 606 N N . GLU A 1 81 ? -12.026 1.984 22.264 1.00 97.25 81 GLU A N 1
ATOM 607 C CA . GLU A 1 81 ? -12.184 2.583 23.597 1.00 97.25 81 GLU A CA 1
ATOM 608 C C . GLU A 1 81 ? -13.601 3.114 23.821 1.00 97.25 81 GLU A C 1
ATOM 610 O O . GLU A 1 81 ? -14.184 2.899 24.880 1.00 97.25 81 GLU A O 1
ATOM 615 N N . TYR A 1 82 ? -14.193 3.776 22.825 1.00 97.31 82 TYR A N 1
ATOM 616 C CA . TYR A 1 82 ? -15.578 4.233 22.943 1.00 97.31 82 TYR A CA 1
ATOM 617 C C . TYR A 1 82 ? -16.562 3.064 23.026 1.00 97.31 82 TYR A C 1
ATOM 619 O O . TYR A 1 82 ? -17.501 3.106 23.819 1.00 97.31 82 TYR A O 1
ATOM 627 N N . HIS A 1 83 ? -16.323 1.983 22.282 1.00 96.44 83 HIS A N 1
ATOM 628 C CA . HIS A 1 83 ? -17.132 0.771 22.391 1.00 96.44 83 HIS A CA 1
ATOM 629 C C . HIS A 1 83 ? -17.003 0.086 23.756 1.00 96.44 83 HIS A C 1
ATOM 631 O O . HIS A 1 83 ? -17.990 -0.451 24.258 1.00 96.44 83 HIS A O 1
ATOM 637 N N . SER A 1 84 ? -15.816 0.066 24.373 1.00 95.69 84 SER A N 1
ATOM 638 C CA . SER A 1 84 ? -15.675 -0.487 25.725 1.00 95.69 84 SER A CA 1
ATOM 639 C C . SER A 1 84 ? -16.385 0.383 26.758 1.00 95.69 84 SER A C 1
ATOM 641 O O . SER A 1 84 ? -17.143 -0.155 27.557 1.00 95.69 84 SER A O 1
ATOM 643 N N . GLN A 1 85 ? -16.228 1.706 26.685 1.00 95.75 85 GLN A N 1
ATOM 644 C CA . GLN A 1 85 ? -16.916 2.646 27.573 1.00 95.75 85 GLN A CA 1
ATOM 645 C C . GLN A 1 85 ? -18.440 2.543 27.452 1.00 95.75 85 GLN A C 1
ATOM 647 O O . GLN A 1 85 ? -19.119 2.453 28.469 1.00 95.75 85 GLN A O 1
ATOM 652 N N . GLY A 1 86 ? -18.978 2.484 26.229 1.00 94.75 86 GLY A N 1
ATOM 653 C CA . GLY A 1 86 ? -20.416 2.315 26.005 1.00 94.75 86 GLY A CA 1
ATOM 654 C C . GLY A 1 86 ? -20.962 1.012 26.593 1.00 94.75 86 GLY A C 1
ATOM 655 O O . GLY A 1 86 ? -22.031 1.015 27.194 1.00 94.75 86 GLY A O 1
ATOM 656 N N . ARG A 1 87 ? -20.206 -0.092 26.499 1.00 93.88 87 ARG A N 1
ATOM 657 C CA . ARG A 1 87 ? -20.579 -1.357 27.156 1.00 93.88 87 ARG A CA 1
ATOM 658 C C . ARG A 1 87 ? -20.566 -1.248 28.677 1.00 93.88 87 ARG A C 1
ATOM 660 O O . ARG A 1 87 ? -21.467 -1.771 29.317 1.00 93.88 87 ARG A O 1
ATOM 667 N N . THR A 1 88 ? -19.568 -0.578 29.250 1.00 94.50 88 THR A N 1
ATOM 668 C CA . THR A 1 88 ? -19.502 -0.358 30.700 1.00 94.50 88 THR A CA 1
ATOM 669 C C . THR A 1 88 ? -20.676 0.483 31.198 1.00 94.50 88 THR A C 1
ATOM 671 O O . THR A 1 88 ? -21.233 0.167 32.242 1.00 94.50 88 THR A O 1
ATOM 674 N N . LEU A 1 89 ? -21.066 1.530 30.464 1.00 93.56 89 LEU A N 1
ATOM 675 C CA . LEU A 1 89 ? -22.225 2.356 30.818 1.00 93.56 89 LEU A CA 1
ATOM 676 C C . LEU A 1 89 ? -23.527 1.554 30.773 1.00 93.56 89 LEU A C 1
ATOM 678 O O . LEU A 1 89 ? -24.272 1.586 31.742 1.00 93.56 89 LEU A O 1
ATOM 682 N N . ALA A 1 90 ? -23.750 0.782 29.706 1.00 92.38 90 ALA A N 1
ATOM 683 C CA . ALA A 1 90 ? -24.926 -0.080 29.600 1.00 92.38 90 ALA A CA 1
ATOM 684 C C . ALA A 1 90 ? -24.994 -1.104 30.746 1.00 92.38 90 ALA A C 1
ATOM 686 O O . ALA A 1 90 ? -26.049 -1.298 31.335 1.00 92.38 90 ALA A O 1
ATOM 687 N N . GLN A 1 91 ? -23.856 -1.705 31.117 1.00 90.75 91 GLN A N 1
ATOM 688 C CA . GLN A 1 91 ? -23.799 -2.611 32.265 1.00 90.75 91 GLN A CA 1
ATOM 689 C C . GLN A 1 91 ? -24.161 -1.901 33.576 1.00 90.75 91 GLN A C 1
ATOM 691 O O . GLN A 1 91 ? -24.882 -2.460 34.392 1.00 90.75 91 GLN A O 1
ATOM 696 N N . LEU A 1 92 ? -23.670 -0.675 33.785 1.00 91.50 92 LEU A N 1
ATOM 697 C CA . LEU A 1 92 ? -23.988 0.092 34.989 1.00 91.50 92 LEU A CA 1
ATOM 698 C C . LEU A 1 92 ? -25.481 0.446 35.057 1.00 91.50 92 LEU A C 1
ATOM 700 O O . LEU A 1 92 ? -26.069 0.370 36.130 1.00 91.50 92 LEU A O 1
ATOM 704 N N . GLU A 1 93 ? -26.089 0.826 33.933 1.00 89.06 93 GLU A N 1
ATOM 705 C CA . GLU A 1 93 ? -27.533 1.082 33.845 1.00 89.06 93 GLU A CA 1
ATOM 706 C C . GLU A 1 93 ? -28.348 -0.181 34.175 1.00 89.06 93 GLU A C 1
ATOM 708 O O . GLU A 1 93 ? -29.279 -0.113 34.982 1.00 89.06 93 GLU A O 1
ATOM 713 N N . ASP A 1 94 ? -27.948 -1.336 33.633 1.00 89.25 94 ASP A N 1
ATOM 714 C CA . ASP A 1 94 ? -28.564 -2.635 33.931 1.00 89.25 94 ASP A CA 1
ATOM 715 C C . ASP A 1 94 ? -28.412 -3.039 35.409 1.00 89.25 94 ASP A C 1
ATOM 717 O O . ASP A 1 94 ? -29.323 -3.646 35.969 1.00 89.25 94 ASP A O 1
ATOM 721 N N . ASP A 1 95 ? -27.294 -2.698 36.061 1.00 85.25 95 ASP A N 1
ATOM 722 C CA . ASP A 1 95 ? -27.045 -3.006 37.477 1.00 85.25 95 ASP A CA 1
ATOM 723 C C . ASP A 1 95 ? -27.818 -2.066 38.433 1.00 85.25 95 ASP A C 1
ATOM 725 O O . ASP A 1 95 ? -28.219 -2.475 39.529 1.00 85.25 95 ASP A O 1
ATOM 729 N N . VAL A 1 96 ? -28.047 -0.806 38.037 1.00 85.56 96 VAL A N 1
ATOM 730 C CA . VAL A 1 96 ? -28.770 0.203 38.839 1.00 85.56 96 VAL A CA 1
ATOM 731 C C . VAL A 1 96 ? -30.281 -0.029 38.824 1.00 85.56 96 VAL A C 1
ATOM 733 O O . VAL A 1 96 ? -30.909 0.022 39.883 1.00 85.56 96 VAL A O 1
ATOM 736 N N . ALA A 1 97 ? -30.867 -0.340 37.666 1.00 74.69 97 ALA A N 1
ATOM 737 C CA . ALA A 1 97 ? -32.310 -0.549 37.518 1.00 74.69 97 ALA A CA 1
ATOM 738 C C . ALA A 1 97 ? -32.941 -1.532 38.543 1.00 74.69 97 ALA A C 1
ATOM 740 O O . ALA A 1 97 ? -33.980 -1.209 39.126 1.00 74.69 97 ALA A O 1
ATOM 741 N N . 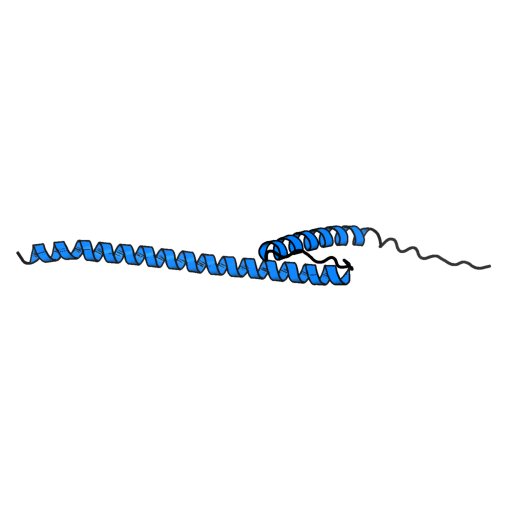PRO A 1 98 ? -32.354 -2.711 38.836 1.00 70.69 98 PRO A N 1
ATOM 742 C CA . PRO A 1 98 ? -32.877 -3.615 39.858 1.00 70.69 98 PRO A CA 1
ATOM 743 C C . PRO A 1 98 ? -32.587 -3.146 41.293 1.00 70.69 98 PRO A C 1
ATOM 745 O O . PRO A 1 98 ? -33.336 -3.512 42.197 1.00 70.69 98 PRO A O 1
ATOM 748 N N . CYS A 1 99 ? -31.539 -2.347 41.526 1.00 68.19 99 CYS A N 1
ATOM 749 C CA . CYS A 1 99 ? -31.236 -1.796 42.851 1.00 68.19 99 CYS A CA 1
ATOM 750 C C . CYS A 1 99 ? -32.266 -0.745 43.288 1.00 68.19 99 CYS A C 1
ATOM 752 O O . CYS A 1 99 ? -32.685 -0.753 44.445 1.00 68.19 99 CYS A O 1
ATOM 754 N N . GLU A 1 100 ? -32.701 0.129 42.376 1.00 67.94 100 GLU A N 1
ATOM 755 C CA . GLU A 1 100 ? -33.723 1.146 42.666 1.00 67.94 100 GLU A CA 1
ATOM 756 C C . GLU A 1 100 ? -35.081 0.502 42.991 1.00 67.94 100 GLU A C 1
ATOM 758 O O . GLU A 1 100 ? -35.711 0.851 43.989 1.00 67.94 100 GLU A O 1
ATOM 763 N N . ALA A 1 101 ? -35.470 -0.541 42.248 1.0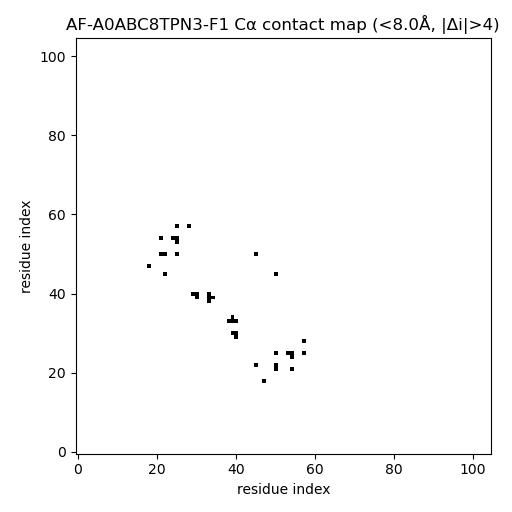0 69.62 101 ALA A N 1
ATOM 764 C CA . ALA A 1 101 ? -36.718 -1.274 42.476 1.00 69.62 101 ALA A CA 1
ATOM 765 C C . ALA A 1 101 ? -36.805 -1.971 43.853 1.00 69.62 101 ALA A C 1
ATOM 767 O O . ALA A 1 101 ? -37.903 -2.262 44.325 1.00 69.62 101 ALA A O 1
ATOM 768 N N . GLN A 1 102 ? -35.669 -2.259 44.501 1.00 63.22 102 GLN A N 1
ATOM 769 C CA . GLN A 1 102 ? -35.616 -2.876 45.834 1.00 63.22 102 GLN A CA 1
ATOM 770 C C . GLN A 1 102 ? -35.647 -1.848 46.979 1.00 63.22 102 GLN A C 1
ATOM 772 O O . GLN A 1 102 ? -35.933 -2.232 48.108 1.00 63.22 102 GLN A O 1
ATOM 777 N N . MET A 1 103 ? -35.354 -0.564 46.726 1.00 62.06 103 MET A N 1
ATOM 778 C CA . MET A 1 103 ? -35.420 0.492 47.754 1.00 62.06 103 MET A CA 1
ATOM 779 C C . MET A 1 103 ? -36.821 1.098 47.920 1.00 62.06 103 MET A C 1
ATOM 781 O O . MET A 1 103 ? -37.083 1.738 48.936 1.00 62.06 103 MET A O 1
ATOM 785 N N . GLU A 1 104 ? -37.716 0.907 46.946 1.00 58.97 104 GLU A N 1
ATOM 786 C CA . GLU A 1 104 ? -39.103 1.403 46.975 1.00 58.97 104 GLU A CA 1
ATOM 787 C C . GLU A 1 104 ? -40.135 0.372 47.493 1.00 58.97 104 GLU A C 1
ATOM 789 O O . GLU A 1 104 ? -41.334 0.661 47.490 1.00 58.97 104 GLU A O 1
ATOM 794 N N . SER A 1 105 ? -39.699 -0.812 47.952 1.00 51.00 105 SER A N 1
ATOM 795 C CA . SER A 1 105 ? -40.533 -1.839 48.621 1.00 51.00 105 SER A CA 1
ATOM 796 C C . SER A 1 105 ? -40.263 -1.919 50.120 1.00 51.00 105 SER A C 1
ATOM 798 O O . SER A 1 105 ? -41.231 -2.195 50.864 1.00 51.00 105 SER A O 1
#